Protein AF-A0A9C9XQ76-F1 (afdb_monomer_lite)

Structure (mmCIF, N/CA/C/O backbone):
data_AF-A0A9C9XQ76-F1
#
_entry.id   AF-A0A9C9XQ76-F1
#
loop_
_atom_site.group_PDB
_atom_site.id
_atom_site.type_symbol
_atom_site.label_atom_id
_atom_site.label_alt_id
_atom_site.label_comp_id
_atom_site.label_asym_id
_atom_site.label_entity_id
_atom_site.label_seq_id
_atom_site.pdbx_PDB_ins_code
_atom_site.Cartn_x
_atom_site.Cartn_y
_atom_site.Cartn_z
_atom_site.occupancy
_atom_site.B_iso_or_equiv
_atom_site.auth_seq_id
_atom_site.auth_comp_id
_atom_site.auth_asym_id
_atom_site.auth_atom_id
_atom_site.pdbx_PDB_model_num
ATOM 1 N N . MET A 1 1 ? -28.629 -0.462 3.202 1.00 54.88 1 MET A N 1
ATOM 2 C CA . MET A 1 1 ? -29.161 -0.688 1.841 1.00 54.88 1 MET A CA 1
ATOM 3 C C . MET A 1 1 ? -28.264 0.049 0.863 1.00 54.88 1 MET A C 1
ATOM 5 O O . MET A 1 1 ? -27.866 1.165 1.178 1.00 54.88 1 MET A O 1
ATOM 9 N N . LEU A 1 2 ? -27.892 -0.584 -0.250 1.00 62.22 2 LEU A N 1
ATOM 10 C CA . LEU A 1 2 ? -27.130 0.062 -1.323 1.00 62.22 2 LEU A CA 1
ATOM 11 C C . LEU A 1 2 ? -28.065 1.039 -2.046 1.00 62.22 2 LEU A C 1
ATOM 13 O O . LEU A 1 2 ? -29.120 0.637 -2.530 1.00 62.22 2 LEU A O 1
ATOM 17 N N . SER A 1 3 ? -27.721 2.322 -2.047 1.00 72.12 3 SER A N 1
ATOM 18 C CA . SER A 1 3 ? -28.493 3.375 -2.705 1.00 72.12 3 SER A CA 1
ATOM 19 C C . SER A 1 3 ? -28.025 3.555 -4.150 1.00 72.12 3 SER A C 1
ATOM 21 O O . SER A 1 3 ? -26.846 3.391 -4.452 1.00 72.12 3 SER A O 1
ATOM 23 N N . PHE A 1 4 ? -28.911 3.982 -5.052 1.00 71.81 4 PHE A N 1
ATOM 24 C CA . PHE A 1 4 ? -28.555 4.306 -6.443 1.00 71.81 4 PHE A CA 1
ATOM 25 C C . PHE A 1 4 ? -27.435 5.356 -6.559 1.00 71.81 4 PHE A C 1
ATOM 27 O O . PHE A 1 4 ? -26.616 5.300 -7.476 1.00 71.81 4 PHE A O 1
ATOM 34 N N . LYS A 1 5 ? -27.324 6.270 -5.584 1.00 75.94 5 LYS A N 1
ATOM 35 C CA . LYS A 1 5 ? -26.220 7.246 -5.506 1.00 75.94 5 LYS A CA 1
ATOM 36 C C . LYS A 1 5 ? -24.847 6.586 -5.336 1.00 75.94 5 LYS A C 1
ATOM 38 O O . LYS A 1 5 ? -23.824 7.169 -5.689 1.00 75.94 5 LYS A O 1
ATOM 43 N N . ASP A 1 6 ? -24.819 5.371 -4.812 1.00 76.12 6 ASP A N 1
ATOM 44 C CA . ASP A 1 6 ? -23.600 4.641 -4.478 1.00 76.12 6 ASP A CA 1
ATOM 45 C C . ASP A 1 6 ? -23.007 3.994 -5.712 1.00 76.12 6 ASP A C 1
ATOM 47 O O . ASP A 1 6 ? -21.795 3.996 -5.893 1.00 76.12 6 ASP A O 1
ATOM 51 N N . PHE A 1 7 ? -23.887 3.521 -6.589 1.00 80.25 7 PHE A N 1
ATOM 52 C CA . PHE A 1 7 ? -23.524 2.989 -7.888 1.00 80.25 7 PHE A CA 1
ATOM 53 C C . PHE A 1 7 ? -22.936 4.085 -8.783 1.00 80.25 7 PHE A C 1
ATOM 55 O O . PHE A 1 7 ? -21.875 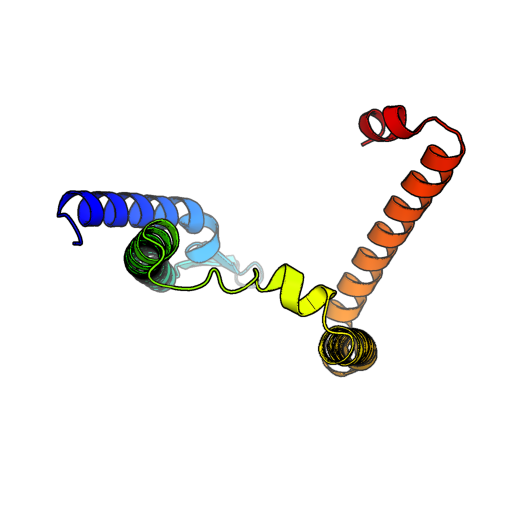3.896 -9.370 1.00 80.25 7 PHE A O 1
ATOM 62 N N . GLY A 1 8 ? -23.552 5.275 -8.798 1.00 84.19 8 GLY A N 1
ATOM 63 C CA . GLY A 1 8 ? -23.012 6.429 -9.524 1.00 84.19 8 GLY A CA 1
ATOM 64 C C . GLY A 1 8 ? -21.608 6.816 -9.049 1.00 84.19 8 GLY A C 1
ATOM 65 O O . GLY A 1 8 ? -20.707 7.012 -9.862 1.00 84.19 8 GLY A O 1
ATOM 66 N N . ARG A 1 9 ? -21.379 6.839 -7.729 1.00 81.75 9 ARG A N 1
ATOM 67 C CA . ARG A 1 9 ? -20.043 7.086 -7.159 1.00 81.75 9 ARG A CA 1
ATOM 68 C C . ARG A 1 9 ? -19.051 5.974 -7.499 1.00 81.75 9 ARG A C 1
ATOM 70 O O . ARG A 1 9 ? -17.908 6.285 -7.810 1.00 81.75 9 ARG A O 1
ATOM 77 N N . ALA A 1 10 ? -19.478 4.711 -7.483 1.00 83.12 10 ALA A N 1
ATOM 78 C CA . ALA A 1 10 ? -18.646 3.578 -7.883 1.00 83.12 10 ALA A CA 1
ATOM 79 C C . ALA A 1 10 ? -18.164 3.714 -9.334 1.00 83.12 10 ALA A C 1
ATOM 81 O O . ALA A 1 10 ? -16.980 3.530 -9.605 1.00 83.12 10 ALA A O 1
ATOM 82 N N . CYS A 1 11 ? -19.061 4.089 -10.251 1.00 86.88 11 CYS A N 1
ATOM 83 C CA . CYS A 1 11 ? -18.725 4.321 -11.655 1.00 86.88 11 CYS A CA 1
ATOM 84 C C . CYS A 1 11 ? -17.739 5.481 -11.823 1.00 86.88 11 CYS A C 1
ATOM 86 O O . CYS A 1 11 ? -16.770 5.340 -12.563 1.00 86.88 11 CYS A O 1
ATOM 88 N N . VAL A 1 12 ? -17.939 6.595 -11.110 1.00 88.62 12 VAL A N 1
ATOM 89 C CA . VAL A 1 12 ? -17.007 7.736 -11.150 1.00 88.62 12 VAL A CA 1
ATOM 90 C C . VAL A 1 12 ? -15.629 7.339 -10.622 1.00 88.62 12 VAL A C 1
ATOM 92 O O . VAL A 1 12 ? -14.629 7.649 -11.260 1.00 88.62 12 VAL A O 1
ATOM 95 N N . VAL A 1 13 ? -15.559 6.614 -9.501 1.00 86.25 13 VAL A N 1
ATOM 96 C CA . VAL A 1 13 ? -14.287 6.130 -8.936 1.00 86.25 13 VAL A CA 1
ATOM 97 C C . VAL A 1 13 ? -13.589 5.173 -9.902 1.00 86.25 13 VAL A C 1
ATOM 99 O O . VAL A 1 13 ? -12.393 5.322 -10.138 1.00 86.25 13 VAL A O 1
ATOM 102 N N . ALA A 1 14 ? -14.322 4.230 -10.497 1.00 88.12 14 ALA A N 1
ATOM 103 C CA . ALA A 1 14 ? -13.759 3.281 -11.452 1.00 88.12 14 ALA A CA 1
ATOM 104 C C . ALA A 1 14 ? -13.225 3.978 -12.710 1.00 88.12 14 ALA A C 1
ATOM 106 O O . ALA A 1 14 ? -12.105 3.699 -13.140 1.00 88.12 14 ALA A O 1
ATOM 107 N N . LEU A 1 15 ? -13.984 4.935 -13.256 1.00 90.81 15 LEU A N 1
ATOM 108 C CA . LEU A 1 15 ? -13.546 5.762 -14.378 1.00 90.81 15 LEU A CA 1
ATOM 109 C C . LEU A 1 15 ? -12.277 6.541 -14.011 1.00 90.81 15 LEU A C 1
ATOM 111 O O . LEU A 1 15 ? -11.323 6.569 -14.789 1.00 90.81 15 LEU A O 1
ATOM 115 N N . TRP A 1 16 ? -12.229 7.121 -12.807 1.00 91.12 16 TRP A N 1
ATOM 116 C CA . TRP A 1 16 ? -11.062 7.886 -12.383 1.00 91.12 16 TRP A CA 1
ATOM 117 C C . TRP A 1 16 ? -9.810 7.011 -12.275 1.00 91.12 16 TRP A C 1
ATOM 119 O O . TRP A 1 16 ? -8.740 7.375 -12.765 1.00 91.12 16 TRP A O 1
ATOM 129 N N . PHE A 1 17 ? -9.952 5.819 -11.693 1.00 87.69 17 PHE A N 1
ATOM 130 C CA . PHE A 1 17 ? -8.867 4.846 -11.588 1.00 87.69 17 PHE A CA 1
ATOM 131 C C . PHE A 1 17 ? -8.391 4.346 -12.953 1.00 87.69 17 PHE A C 1
ATOM 133 O O . PHE A 1 17 ? -7.185 4.188 -13.153 1.00 87.69 17 PHE A O 1
ATOM 140 N N . MET A 1 18 ? -9.300 4.122 -13.904 1.00 89.31 18 MET A N 1
ATOM 141 C CA . MET A 1 18 ? -8.925 3.756 -15.272 1.00 89.31 18 MET A CA 1
ATOM 142 C C . MET A 1 18 ? -8.049 4.828 -15.926 1.00 89.31 18 MET A C 1
ATOM 144 O O . MET A 1 18 ? -7.042 4.487 -16.538 1.00 89.31 18 MET A O 1
ATOM 148 N N . VAL A 1 19 ? -8.404 6.109 -15.781 1.00 90.81 19 VAL A N 1
ATOM 149 C CA . VAL A 1 19 ? -7.621 7.214 -16.357 1.00 90.81 19 VAL A CA 1
ATOM 150 C C . VAL A 1 19 ? -6.265 7.343 -15.664 1.00 90.81 19 VAL A C 1
ATOM 152 O O . VAL A 1 19 ? -5.242 7.436 -16.336 1.00 90.81 19 VAL A O 1
ATOM 155 N N . LEU A 1 20 ? -6.231 7.279 -14.331 1.00 89.19 20 LEU A N 1
ATOM 156 C CA . LEU A 1 20 ? -4.990 7.408 -13.563 1.00 89.19 20 LEU A CA 1
ATOM 157 C C . LEU A 1 20 ? -4.005 6.259 -13.836 1.00 89.19 20 LEU A C 1
ATOM 159 O O . LEU A 1 20 ? -2.796 6.469 -13.900 1.00 89.19 20 LEU A O 1
ATOM 163 N N . TH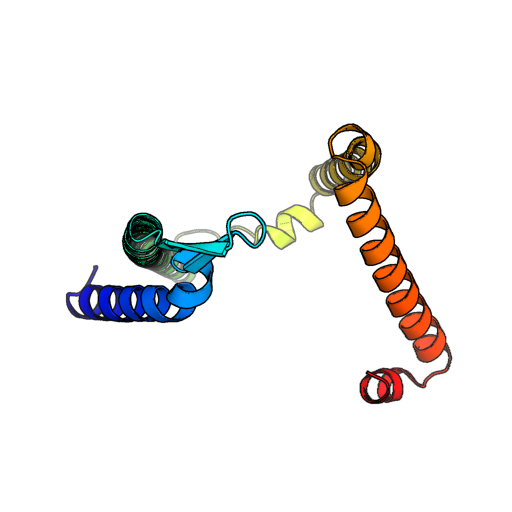R A 1 21 ? -4.512 5.042 -14.033 1.00 88.19 21 THR A N 1
ATOM 164 C CA . THR A 1 21 ? -3.679 3.864 -14.327 1.00 88.19 21 THR A CA 1
ATOM 165 C C . THR A 1 21 ? -3.381 3.683 -15.813 1.00 88.19 21 THR A C 1
ATOM 167 O O . THR A 1 21 ? -2.541 2.852 -16.158 1.00 88.19 21 THR A O 1
ATOM 170 N N . PHE A 1 22 ? -4.013 4.463 -16.695 1.00 88.88 22 PHE A N 1
ATOM 171 C CA . PHE A 1 22 ? -3.862 4.365 -18.145 1.00 88.88 22 PHE A CA 1
ATOM 172 C C . PHE A 1 22 ? -2.398 4.347 -18.621 1.00 88.88 22 PHE A C 1
ATOM 174 O O . PHE A 1 22 ? -2.014 3.369 -19.272 1.00 88.88 22 PHE A O 1
ATOM 181 N N . PRO A 1 23 ? -1.543 5.338 -18.282 1.00 87.00 23 PRO A N 1
ATOM 182 C CA . PRO A 1 23 ? -0.172 5.375 -18.793 1.00 87.00 23 PRO A CA 1
ATOM 183 C C . PRO A 1 23 ? 0.684 4.203 -18.300 1.00 87.00 23 PRO A C 1
ATOM 185 O O . PRO A 1 23 ? 1.604 3.788 -18.993 1.00 87.00 23 PRO A O 1
ATOM 188 N N . LEU A 1 24 ? 0.364 3.639 -17.134 1.00 85.00 24 LEU A N 1
ATOM 189 C CA . LEU A 1 24 ? 1.092 2.517 -16.536 1.00 85.00 24 LEU A CA 1
ATOM 190 C C . LEU A 1 24 ? 0.627 1.153 -17.063 1.00 85.00 24 LEU A C 1
ATOM 192 O O . LEU A 1 24 ? 1.441 0.265 -17.309 1.00 85.00 24 LEU A O 1
ATOM 196 N N . MET A 1 25 ? -0.685 0.954 -17.197 1.00 85.12 25 MET A N 1
ATOM 197 C CA . MET A 1 25 ? -1.272 -0.359 -17.491 1.00 85.12 25 MET A CA 1
ATOM 198 C C . MET A 1 25 ? -1.518 -0.608 -18.979 1.00 85.12 25 MET A C 1
ATOM 200 O O . MET A 1 25 ? -1.498 -1.771 -19.402 1.00 85.12 25 MET A O 1
ATOM 204 N N . VAL A 1 26 ? -1.779 0.446 -19.758 1.00 86.81 26 VAL A N 1
ATOM 205 C CA . VAL A 1 26 ? -2.156 0.336 -21.176 1.00 86.81 26 VAL A CA 1
ATOM 206 C C . VAL A 1 26 ? -0.944 0.481 -22.087 1.00 86.81 26 VAL A C 1
ATOM 208 O O . VAL A 1 26 ? -0.820 -0.279 -23.051 1.00 86.81 26 VAL A O 1
ATOM 211 N N . ILE A 1 27 ? -0.044 1.413 -21.772 1.00 86.06 27 ILE A N 1
ATOM 212 C CA . ILE A 1 27 ? 1.132 1.708 -22.588 1.00 86.06 27 ILE A CA 1
ATOM 213 C C . ILE A 1 27 ? 2.281 0.818 -22.122 1.00 86.06 27 ILE A C 1
ATOM 215 O O . ILE A 1 27 ? 2.905 1.069 -21.094 1.00 86.06 27 ILE A O 1
ATOM 219 N N . LYS A 1 28 ? 2.582 -0.234 -22.887 1.00 81.19 28 LYS A N 1
ATOM 220 C CA . LYS A 1 28 ? 3.797 -1.024 -22.679 1.00 81.19 28 LYS A CA 1
ATOM 221 C C . LYS A 1 28 ? 4.762 -0.777 -23.831 1.00 81.19 28 LYS A C 1
ATOM 223 O O . LYS A 1 28 ? 4.563 -1.277 -24.941 1.00 81.19 28 LYS A O 1
ATOM 228 N N . VAL A 1 29 ? 5.812 -0.017 -23.535 1.00 80.69 29 VAL A N 1
ATOM 229 C CA . VAL A 1 29 ? 6.929 0.222 -24.449 1.00 80.69 29 VAL A CA 1
ATOM 230 C C . VAL A 1 29 ? 7.882 -0.966 -24.358 1.00 80.69 29 VAL A C 1
ATOM 232 O O . VAL A 1 29 ? 8.375 -1.273 -23.273 1.00 80.69 29 VAL A O 1
ATOM 235 N N . ASN A 1 30 ? 8.130 -1.642 -25.480 1.00 81.12 30 ASN A N 1
ATOM 236 C CA . ASN A 1 30 ? 9.196 -2.635 -25.576 1.00 81.12 30 ASN A CA 1
ATOM 237 C C . ASN A 1 30 ? 10.432 -1.940 -26.173 1.00 81.12 30 ASN A C 1
ATOM 239 O O . ASN A 1 30 ? 10.464 -1.707 -27.382 1.00 81.12 30 ASN A O 1
ATOM 243 N N . PRO A 1 31 ? 11.447 -1.584 -25.361 1.00 78.75 31 PRO A N 1
ATOM 244 C CA . PRO A 1 31 ? 12.623 -0.859 -25.847 1.00 78.75 31 PRO A CA 1
ATOM 245 C C . PRO A 1 31 ? 13.501 -1.692 -26.795 1.00 78.75 31 PRO A C 1
ATOM 247 O O . PRO A 1 31 ? 14.273 -1.121 -27.555 1.00 78.75 31 PRO A O 1
ATOM 250 N N . ILE A 1 32 ? 13.355 -3.022 -26.774 1.00 78.94 32 ILE A N 1
ATOM 251 C CA . ILE A 1 32 ? 14.087 -3.964 -27.635 1.00 78.94 32 ILE A CA 1
ATOM 252 C C . ILE A 1 32 ? 13.548 -3.907 -29.072 1.00 78.94 32 ILE A C 1
ATOM 254 O O . ILE A 1 32 ? 14.305 -3.681 -30.008 1.00 78.94 32 ILE A O 1
ATOM 258 N N . ASP A 1 33 ? 12.228 -4.016 -29.229 1.00 80.50 33 ASP A N 1
ATOM 259 C CA . ASP A 1 33 ? 11.568 -4.084 -30.540 1.00 80.50 33 ASP A CA 1
ATOM 260 C C . ASP A 1 33 ? 11.128 -2.705 -31.073 1.00 80.50 33 ASP A C 1
ATOM 262 O O . ASP A 1 33 ? 10.558 -2.610 -32.155 1.00 80.50 33 ASP A O 1
ATOM 266 N N . ARG A 1 34 ? 11.343 -1.623 -30.303 1.00 80.00 34 ARG A N 1
ATOM 267 C CA . ARG A 1 34 ? 10.893 -0.242 -30.596 1.00 80.00 34 ARG A CA 1
ATOM 268 C C . ARG A 1 34 ? 9.401 -0.115 -30.946 1.00 80.00 34 ARG A C 1
ATOM 270 O O . ARG A 1 34 ? 8.999 0.827 -31.625 1.00 80.00 34 ARG A O 1
ATOM 277 N N . VAL A 1 35 ? 8.565 -1.024 -30.445 1.00 86.38 35 VAL A N 1
ATOM 278 C CA . VAL A 1 35 ? 7.108 -0.992 -30.637 1.00 86.38 35 VAL A CA 1
ATOM 279 C C . VAL A 1 35 ? 6.373 -0.691 -29.335 1.00 86.38 35 VAL A C 1
ATOM 281 O O . VAL A 1 35 ? 6.770 -1.108 -28.241 1.00 86.38 35 VAL A O 1
ATOM 284 N N . ILE A 1 36 ? 5.259 0.028 -29.468 1.00 84.25 36 ILE A N 1
ATOM 285 C CA . ILE A 1 36 ? 4.327 0.308 -28.376 1.00 84.25 36 ILE A CA 1
ATOM 286 C C . ILE A 1 36 ? 3.205 -0.723 -28.456 1.00 84.25 36 ILE A C 1
ATOM 288 O O . ILE A 1 36 ? 2.384 -0.701 -29.373 1.00 84.25 36 ILE A O 1
ATOM 292 N N . THR A 1 37 ? 3.170 -1.642 -27.492 1.00 84.94 37 THR A N 1
ATOM 293 C CA . THR A 1 37 ? 2.090 -2.630 -27.391 1.00 84.94 37 THR A CA 1
ATOM 294 C C . THR A 1 37 ? 0.962 -2.066 -26.535 1.00 84.94 37 THR A C 1
ATOM 296 O O . THR A 1 37 ? 1.156 -1.726 -25.367 1.00 84.94 37 THR A O 1
ATOM 299 N N . TRP A 1 38 ? -0.229 -1.963 -27.120 1.00 86.38 38 TRP A N 1
ATOM 300 C CA . TRP A 1 38 ? -1.406 -1.421 -26.448 1.00 86.38 38 TRP A CA 1
ATOM 301 C C . TRP A 1 38 ? -2.180 -2.534 -25.740 1.00 86.38 38 TRP A C 1
ATOM 303 O O . TRP A 1 38 ? -2.754 -3.421 -26.375 1.00 86.38 38 TRP A O 1
ATOM 313 N N . ARG A 1 39 ? -2.208 -2.502 -24.405 1.00 86.12 39 ARG A N 1
ATOM 314 C CA . ARG A 1 39 ? -2.815 -3.553 -23.566 1.00 86.12 39 ARG A CA 1
ATOM 315 C C . ARG A 1 39 ? -4.194 -3.145 -23.042 1.00 86.12 39 ARG A C 1
ATOM 317 O O . ARG A 1 39 ? -4.444 -3.198 -21.841 1.00 86.12 39 ARG A O 1
ATOM 324 N N . TRP A 1 40 ? -5.116 -2.792 -23.940 1.00 85.25 40 TRP A N 1
ATOM 325 C CA . TRP A 1 40 ? -6.480 -2.330 -23.613 1.00 85.25 40 TRP A CA 1
ATOM 326 C C . TRP A 1 40 ? -7.247 -3.247 -22.647 1.00 85.25 40 TRP A C 1
ATOM 328 O O . TRP A 1 40 ? -8.008 -2.777 -21.803 1.00 85.25 40 TRP A O 1
ATOM 338 N N . ARG A 1 41 ? -6.985 -4.561 -22.696 1.00 86.06 41 ARG A N 1
ATOM 339 C 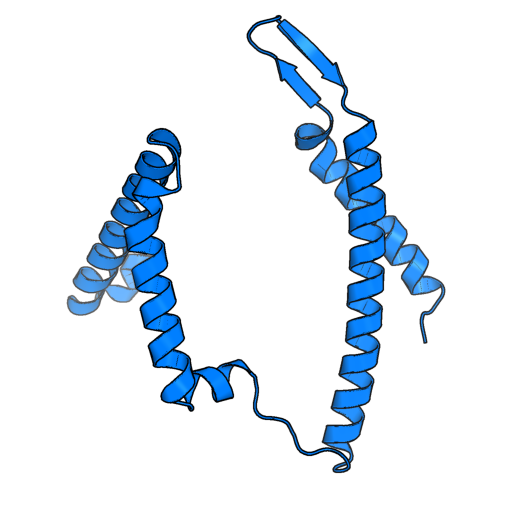CA . ARG A 1 41 ? -7.584 -5.546 -21.784 1.00 86.06 41 ARG A CA 1
ATOM 340 C C . ARG A 1 41 ? -7.290 -5.257 -20.307 1.00 86.06 41 ARG A C 1
ATOM 342 O O . ARG A 1 41 ? -8.146 -5.511 -19.469 1.00 86.06 41 ARG A O 1
ATOM 349 N N . ASN A 1 42 ? -6.123 -4.702 -19.978 1.00 86.00 42 ASN A N 1
ATOM 350 C CA . ASN A 1 42 ? -5.766 -4.362 -18.597 1.00 86.00 42 ASN A CA 1
ATOM 351 C C . ASN A 1 42 ? -6.654 -3.240 -18.037 1.00 86.00 42 ASN A C 1
ATOM 353 O O . ASN A 1 42 ? -6.970 -3.245 -16.852 1.00 86.00 42 ASN A O 1
ATOM 357 N N . MET A 1 43 ? -7.106 -2.319 -18.891 1.00 85.38 43 MET A N 1
ATOM 358 C CA . MET A 1 43 ? -7.969 -1.206 -18.489 1.00 85.38 43 MET A CA 1
ATOM 359 C C . MET A 1 43 ? -9.356 -1.693 -18.051 1.00 85.38 43 MET A C 1
ATOM 361 O O . MET A 1 43 ? -9.894 -1.216 -17.054 1.00 85.38 43 MET A O 1
ATOM 365 N N . LEU A 1 44 ? -9.896 -2.709 -18.735 1.00 87.94 44 LEU A N 1
ATOM 366 C CA . LEU A 1 44 ? -11.145 -3.363 -18.333 1.00 87.94 44 LEU A CA 1
ATOM 367 C C . LEU A 1 44 ? -11.011 -4.037 -16.963 1.00 87.94 44 LEU A C 1
ATOM 369 O O . LEU A 1 44 ? -11.891 -3.875 -16.119 1.00 87.94 44 LEU A O 1
ATOM 373 N N . TRP A 1 45 ? -9.895 -4.729 -16.708 1.00 86.44 45 TRP A N 1
ATOM 374 C CA . TRP A 1 45 ? -9.629 -5.343 -15.403 1.00 86.44 45 TRP A CA 1
ATOM 375 C C . TRP A 1 45 ? -9.535 -4.312 -14.276 1.00 86.44 45 TRP A C 1
ATOM 377 O O . TRP A 1 45 ? -10.089 -4.546 -13.205 1.00 86.44 45 TRP A O 1
ATOM 387 N N . VAL A 1 46 ? -8.901 -3.158 -14.511 1.00 87.25 46 VAL A N 1
ATOM 388 C CA . VAL A 1 46 ? -8.852 -2.068 -13.520 1.00 87.25 46 VAL A CA 1
ATOM 389 C C . VAL A 1 46 ? -10.247 -1.509 -13.245 1.00 87.25 46 VAL A C 1
ATOM 391 O O . VAL A 1 46 ? -10.604 -1.279 -12.089 1.00 87.25 46 VAL A O 1
ATOM 394 N N . GLY A 1 47 ? -11.063 -1.338 -14.282 1.00 87.06 47 GLY A N 1
ATOM 395 C CA . GLY A 1 47 ? -12.453 -0.911 -14.150 1.00 87.06 47 GLY A CA 1
ATOM 396 C C . GLY A 1 47 ? -13.307 -1.837 -13.307 1.00 87.06 47 GLY A C 1
ATOM 397 O O . GLY A 1 47 ? -13.886 -1.428 -12.305 1.00 87.06 47 GLY A O 1
ATOM 398 N N . VAL A 1 48 ? -13.362 -3.105 -13.713 1.00 89.38 48 VAL A N 1
ATOM 399 C CA . VAL A 1 48 ? -14.138 -4.135 -13.015 1.00 89.38 48 VAL A CA 1
ATOM 400 C C . VAL A 1 48 ? -13.604 -4.324 -11.598 1.00 89.38 48 VAL A C 1
ATOM 402 O O . VAL A 1 48 ? -14.382 -4.370 -10.649 1.00 89.38 48 VAL A O 1
ATOM 405 N N . GLY A 1 49 ? -12.280 -4.366 -11.435 1.00 88.81 49 GLY A N 1
ATOM 406 C CA . GLY A 1 49 ? -11.627 -4.522 -10.141 1.00 88.81 49 GLY A CA 1
ATOM 407 C C . GLY A 1 49 ? -11.956 -3.384 -9.181 1.00 88.81 49 GLY A C 1
ATOM 408 O O . GLY A 1 49 ? -12.420 -3.640 -8.074 1.00 88.81 49 GLY A O 1
ATOM 409 N N . SER A 1 50 ? -11.779 -2.129 -9.598 1.00 85.38 50 SER A N 1
ATOM 410 C CA . SER A 1 50 ? -12.086 -0.957 -8.761 1.00 85.38 50 SER A CA 1
ATOM 411 C C . SER A 1 50 ? -13.576 -0.852 -8.427 1.00 85.38 50 SER A C 1
ATOM 413 O O . SER A 1 50 ? -13.926 -0.558 -7.283 1.00 85.38 50 SER A O 1
ATOM 415 N N . PHE A 1 51 ? -14.454 -1.177 -9.378 1.00 85.94 51 PHE A N 1
ATOM 416 C CA . PHE A 1 51 ? -15.898 -1.197 -9.171 1.00 85.94 51 PHE A CA 1
ATOM 417 C C . PHE A 1 51 ? -16.330 -2.268 -8.155 1.00 85.94 51 PHE A C 1
ATOM 419 O O . PHE A 1 51 ? -17.037 -1.964 -7.190 1.00 85.94 51 PHE A O 1
ATOM 426 N N . LEU A 1 52 ? -15.863 -3.511 -8.321 1.00 87.88 52 LEU A N 1
ATOM 427 C CA . LEU A 1 52 ? -16.148 -4.602 -7.385 1.00 87.88 52 LEU A CA 1
ATOM 428 C C . LEU A 1 52 ? -15.538 -4.336 -6.008 1.00 87.88 52 LEU A C 1
ATOM 430 O O . LEU A 1 52 ? -16.190 -4.578 -4.996 1.00 87.88 52 LEU A O 1
ATOM 434 N N . CYS A 1 53 ? -14.322 -3.793 -5.957 1.00 86.62 53 CYS A N 1
ATOM 435 C CA . CYS A 1 53 ? -13.647 -3.461 -4.707 1.00 86.62 53 CYS A CA 1
ATOM 436 C C . CYS A 1 53 ? -14.387 -2.344 -3.952 1.00 86.62 53 CYS A C 1
ATOM 438 O O . CYS A 1 53 ? -14.573 -2.434 -2.738 1.00 86.62 53 CYS A O 1
ATOM 440 N N . TYR A 1 54 ? -14.906 -1.336 -4.663 1.00 85.75 54 TYR A N 1
ATOM 441 C CA . TYR A 1 54 ? -15.772 -0.313 -4.076 1.00 85.75 54 TYR A CA 1
ATOM 442 C C . TYR A 1 54 ? -17.068 -0.917 -3.519 1.00 85.75 54 TYR A C 1
ATOM 444 O O . TYR A 1 54 ? -17.464 -0.609 -2.392 1.00 85.75 54 TYR A O 1
ATOM 452 N N . LEU A 1 55 ? -17.716 -1.806 -4.276 1.00 83.88 55 LEU A N 1
ATOM 453 C CA . LEU A 1 55 ? -18.968 -2.434 -3.860 1.00 83.88 55 LEU A CA 1
ATOM 454 C C . LEU A 1 55 ? -18.765 -3.369 -2.657 1.00 83.88 55 LEU A C 1
ATOM 456 O O . LEU A 1 55 ? -19.553 -3.333 -1.712 1.00 83.88 55 LEU A O 1
ATOM 460 N N . ALA A 1 56 ? -17.670 -4.131 -2.647 1.00 84.44 56 ALA A N 1
ATOM 461 C CA . ALA A 1 56 ? -17.260 -4.981 -1.534 1.00 84.44 56 ALA A CA 1
ATOM 462 C C . ALA A 1 56 ? -16.914 -4.157 -0.286 1.00 84.44 56 ALA A C 1
ATOM 464 O O . ALA A 1 56 ? -17.412 -4.453 0.799 1.00 84.44 56 ALA A O 1
ATOM 465 N N . SER A 1 57 ? -16.134 -3.081 -0.439 1.00 77.38 57 SER A N 1
ATOM 466 C CA . SER A 1 57 ? -15.828 -2.136 0.642 1.00 77.38 57 SER A CA 1
ATOM 467 C C . SER A 1 57 ? -17.108 -1.555 1.236 1.00 77.38 57 SER A C 1
ATOM 469 O O . SER A 1 57 ? -17.276 -1.504 2.454 1.00 77.38 57 SER A O 1
ATOM 471 N N . ARG A 1 58 ? -18.071 -1.204 0.384 1.00 78.00 58 ARG A N 1
ATOM 472 C CA . ARG A 1 58 ? -19.345 -0.651 0.823 1.00 78.00 58 ARG A CA 1
ATOM 473 C C . ARG A 1 58 ? -20.250 -1.670 1.509 1.00 78.00 58 ARG A C 1
ATOM 475 O O . ARG A 1 58 ? -20.858 -1.349 2.530 1.00 78.00 58 ARG A O 1
ATOM 482 N N . ALA A 1 59 ? -20.331 -2.891 0.990 1.00 79.56 59 ALA A N 1
ATOM 483 C CA . ALA A 1 59 ? -21.037 -3.986 1.649 1.00 79.56 59 ALA A CA 1
ATOM 484 C C . ALA A 1 59 ? -20.419 -4.276 3.025 1.00 79.56 59 ALA A C 1
ATOM 486 O O . ALA A 1 59 ? -21.135 -4.399 4.022 1.00 79.56 59 ALA A O 1
ATOM 487 N N . TRP A 1 60 ? -19.087 -4.287 3.102 1.00 77.62 60 TRP A N 1
ATOM 488 C CA . TRP A 1 60 ? -18.364 -4.484 4.350 1.00 77.62 60 TRP A CA 1
ATOM 489 C C . TRP A 1 60 ? -18.601 -3.345 5.344 1.00 77.62 60 TRP A C 1
ATOM 491 O O . TRP A 1 60 ? -18.845 -3.616 6.517 1.00 77.62 60 TRP A O 1
ATOM 501 N N . GLN A 1 61 ? -18.627 -2.091 4.887 1.00 71.81 61 GLN A N 1
ATOM 502 C CA . GLN A 1 61 ? -18.975 -0.935 5.718 1.00 71.81 61 GLN A CA 1
ATOM 503 C C . GLN A 1 61 ? -20.400 -1.029 6.265 1.00 71.81 61 GLN A C 1
ATOM 505 O O . GLN A 1 61 ? -20.588 -0.846 7.459 1.00 71.81 61 GLN A O 1
ATOM 510 N N . ILE A 1 62 ? -21.391 -1.414 5.454 1.00 70.94 62 ILE A N 1
ATOM 511 C CA . ILE A 1 62 ? -22.781 -1.571 5.919 1.00 70.94 62 ILE A CA 1
ATOM 512 C C . ILE A 1 62 ? -22.884 -2.668 6.989 1.00 70.94 62 ILE A C 1
ATOM 514 O O . ILE A 1 62 ? -23.567 -2.486 8.001 1.00 70.94 62 ILE A O 1
ATOM 518 N N . HIS A 1 63 ? -22.189 -3.793 6.802 1.00 68.88 63 HIS A N 1
ATOM 519 C CA . HIS A 1 63 ? -22.122 -4.844 7.818 1.00 68.88 63 HIS A CA 1
ATOM 520 C C . HIS A 1 63 ? -21.382 -4.383 9.078 1.00 68.88 63 HIS A C 1
ATOM 522 O O . HIS A 1 63 ? -21.810 -4.698 10.191 1.00 68.88 63 HIS A O 1
ATOM 528 N N . ARG A 1 64 ? -20.305 -3.605 8.926 1.00 65.56 64 ARG A N 1
ATOM 529 C CA . ARG A 1 64 ? -19.537 -3.053 10.044 1.00 65.56 64 ARG A CA 1
ATOM 530 C C . ARG A 1 64 ? -20.343 -2.016 10.824 1.00 65.56 64 ARG A C 1
ATOM 532 O O . ARG A 1 64 ? -20.325 -2.068 12.047 1.00 65.56 64 ARG A O 1
ATOM 539 N N . ASP A 1 65 ? -21.104 -1.161 10.152 1.00 64.62 65 ASP A N 1
ATOM 540 C CA . ASP A 1 65 ? -21.975 -0.147 10.755 1.00 64.62 65 ASP A CA 1
ATOM 541 C C . ASP A 1 65 ? -23.166 -0.780 11.474 1.00 64.62 65 ASP A C 1
ATOM 543 O O . ASP A 1 65 ? -23.530 -0.358 12.572 1.00 64.62 65 ASP A O 1
ATOM 547 N N . ALA A 1 66 ? -23.755 -1.835 10.901 1.00 65.94 66 ALA A N 1
ATOM 548 C CA . ALA A 1 66 ? -24.790 -2.616 11.572 1.00 65.94 66 ALA A CA 1
ATOM 549 C C . ALA A 1 66 ? -24.245 -3.304 12.834 1.00 65.94 66 ALA A C 1
ATOM 551 O O . ALA A 1 66 ? -24.919 -3.318 13.865 1.00 65.94 66 ALA A O 1
ATOM 552 N N . ARG A 1 67 ? -23.011 -3.820 12.781 1.00 63.53 67 ARG A N 1
ATOM 553 C CA . ARG A 1 67 ? -22.321 -4.412 13.933 1.00 63.53 67 ARG A CA 1
ATOM 554 C C . ARG A 1 67 ? -21.962 -3.364 14.995 1.00 63.53 67 ARG A C 1
ATOM 556 O O . ARG A 1 67 ? -22.260 -3.566 16.164 1.00 63.53 67 ARG A O 1
ATOM 563 N N . LEU A 1 68 ? -21.417 -2.215 14.595 1.00 66.94 68 LEU A N 1
ATOM 564 C CA . LEU A 1 68 ? -21.106 -1.078 15.473 1.00 66.94 68 LEU A CA 1
ATOM 565 C C . LEU A 1 68 ? -22.360 -0.525 16.163 1.00 66.94 68 LEU A C 1
ATOM 567 O O . LEU A 1 68 ? -22.313 -0.195 17.345 1.00 66.94 68 LEU A O 1
ATOM 571 N N . ARG A 1 69 ? -23.502 -0.470 15.463 1.00 64.19 69 ARG A N 1
ATOM 572 C CA . ARG A 1 69 ? -24.794 -0.104 16.069 1.00 64.19 69 ARG A CA 1
ATOM 573 C C . ARG A 1 69 ? -25.258 -1.130 17.105 1.00 64.19 69 ARG A C 1
ATOM 575 O O . ARG A 1 69 ? -25.743 -0.720 18.151 1.00 64.19 69 ARG A O 1
ATOM 582 N N . ARG A 1 70 ? -25.092 -2.437 16.856 1.00 64.06 70 ARG A N 1
ATOM 583 C CA . ARG A 1 70 ? -25.435 -3.500 17.827 1.00 64.06 70 ARG A CA 1
ATOM 584 C C . ARG A 1 70 ? -24.544 -3.476 19.073 1.00 64.06 70 ARG A C 1
ATOM 586 O O . ARG A 1 70 ? -25.062 -3.694 20.163 1.00 64.06 70 ARG A O 1
ATOM 593 N N . ILE A 1 71 ? -23.260 -3.148 18.910 1.00 62.66 71 ILE A N 1
ATOM 594 C CA . ILE A 1 71 ? -22.318 -2.932 20.020 1.00 62.66 71 ILE A CA 1
ATOM 595 C C . ILE A 1 71 ? -22.718 -1.686 20.831 1.00 62.66 71 ILE A C 1
ATOM 597 O O . ILE A 1 71 ? -22.857 -1.771 22.045 1.00 62.66 71 ILE A O 1
ATOM 601 N N . ARG A 1 72 ? -23.018 -0.548 20.177 1.00 62.53 72 ARG A N 1
ATOM 602 C CA . ARG A 1 72 ? -23.509 0.674 20.860 1.00 62.53 72 ARG A CA 1
ATOM 603 C C . ARG A 1 72 ? -24.835 0.478 21.599 1.00 62.53 72 ARG A C 1
ATOM 605 O O . ARG A 1 72 ? -25.068 1.140 22.600 1.00 62.53 72 ARG A O 1
ATOM 612 N N . LEU A 1 73 ? -25.702 -0.404 21.101 1.00 70.38 73 LEU A N 1
ATOM 613 C CA . LEU A 1 73 ? -26.974 -0.771 21.733 1.00 70.38 73 LEU A CA 1
ATOM 614 C C . LEU A 1 73 ? -26.807 -1.806 22.866 1.00 70.38 73 LEU A C 1
ATOM 616 O O . LEU A 1 73 ? -27.808 -2.312 23.363 1.00 70.38 73 LEU A O 1
ATOM 620 N N . GLY A 1 74 ? -25.572 -2.158 23.247 1.00 60.75 74 GLY A N 1
ATOM 621 C CA . GLY A 1 74 ? -25.283 -3.092 24.342 1.00 60.75 74 GLY A CA 1
ATOM 622 C C . GLY A 1 74 ? -25.677 -4.546 24.061 1.00 60.75 74 GLY A C 1
ATOM 623 O O . GLY A 1 74 ? -25.767 -5.343 24.987 1.00 60.75 74 GLY A O 1
ATOM 624 N N . ARG A 1 75 ? -25.948 -4.901 22.795 1.00 59.69 75 ARG A N 1
ATOM 625 C CA . ARG A 1 75 ? -26.456 -6.228 22.394 1.00 59.69 75 ARG A CA 1
ATOM 626 C C . ARG A 1 75 ? -25.358 -7.179 21.907 1.00 59.69 75 ARG A C 1
ATOM 628 O O . ARG A 1 75 ? -25.591 -8.379 21.822 1.00 59.69 75 ARG A O 1
ATOM 635 N N . GLU A 1 76 ? -24.183 -6.649 21.573 1.00 59.44 76 GLU A N 1
ATOM 636 C CA . GLU A 1 76 ? -22.965 -7.415 21.289 1.00 59.44 76 GLU A CA 1
ATOM 637 C C . GLU A 1 76 ? -21.802 -6.842 22.102 1.00 59.44 76 GLU A C 1
ATOM 639 O O . GLU A 1 76 ? -21.582 -5.632 22.093 1.00 59.44 76 GLU A O 1
ATOM 644 N N . GLU A 1 77 ? -21.033 -7.712 22.757 1.00 57.47 77 GLU A N 1
ATOM 645 C CA . GLU A 1 77 ? -19.779 -7.324 23.398 1.00 57.47 77 GLU A CA 1
ATOM 646 C C . GLU A 1 77 ? -18.782 -6.809 22.351 1.00 57.47 77 GLU A C 1
ATOM 648 O O . GLU A 1 77 ? -18.595 -7.396 21.273 1.00 57.47 77 GLU A O 1
ATOM 653 N N . GLU A 1 78 ? -18.128 -5.694 22.670 1.00 56.16 78 GLU A N 1
ATOM 654 C CA . GLU A 1 78 ? -17.080 -5.104 21.853 1.00 56.16 78 GLU A CA 1
ATOM 655 C C . GLU A 1 78 ? -15.906 -6.092 21.774 1.00 56.16 78 GLU A C 1
ATOM 657 O O . GLU A 1 78 ? -15.068 -6.178 22.667 1.00 56.16 78 GLU A O 1
ATOM 662 N N . LYS A 1 79 ? -15.858 -6.921 20.718 1.00 58.44 79 LYS A N 1
ATOM 663 C CA . LYS A 1 79 ? -14.703 -7.807 20.512 1.00 58.44 79 LYS A CA 1
ATOM 664 C C . LYS A 1 79 ? -13.462 -6.922 20.411 1.00 58.44 79 LYS A C 1
ATOM 666 O O . LYS A 1 79 ? -13.328 -6.210 19.416 1.00 58.44 79 LYS A O 1
ATOM 671 N N . GLU A 1 80 ? -12.588 -7.026 21.417 1.00 57.84 80 GLU A N 1
ATOM 672 C CA . GLU A 1 80 ? -11.285 -6.352 21.489 1.00 57.84 80 GLU A CA 1
ATOM 673 C C . GLU A 1 80 ? -10.632 -6.258 20.099 1.00 57.84 80 GLU A C 1
ATOM 675 O O . GLU A 1 80 ? -10.592 -7.276 19.386 1.00 57.84 80 GLU A O 1
ATOM 680 N N . PRO A 1 81 ? -10.146 -5.070 19.690 1.00 65.94 81 PRO A N 1
ATOM 681 C CA . PRO A 1 81 ? -9.583 -4.860 18.365 1.00 65.94 81 PRO A CA 1
ATOM 682 C C . PRO A 1 81 ? -8.497 -5.899 18.076 1.00 65.94 81 PRO A C 1
ATOM 684 O O . PRO A 1 81 ? -7.702 -6.247 18.948 1.00 65.94 81 PRO A O 1
ATOM 687 N N . LEU A 1 82 ? -8.467 -6.411 16.841 1.00 60.34 82 LEU A N 1
ATOM 688 C CA . LEU A 1 82 ? -7.528 -7.461 16.417 1.00 60.34 82 LEU A CA 1
ATOM 689 C C . LEU A 1 82 ? -6.074 -7.105 16.761 1.00 60.34 82 LEU A C 1
ATOM 691 O O . LEU A 1 82 ? -5.328 -7.975 17.192 1.00 60.34 82 LEU A O 1
ATOM 695 N N . SER A 1 83 ? -5.700 -5.826 16.675 1.00 59.38 83 SER A N 1
ATOM 696 C CA . SER A 1 83 ? -4.389 -5.324 17.103 1.00 59.38 83 SER A CA 1
ATOM 697 C C . SER A 1 83 ? -4.115 -5.547 18.595 1.00 59.38 83 SER A C 1
ATOM 699 O O . SER A 1 83 ? -3.022 -5.970 18.958 1.00 59.38 83 SER A O 1
ATOM 701 N N . ARG A 1 84 ? -5.113 -5.328 19.458 1.00 63.44 84 ARG A N 1
ATOM 702 C CA . ARG A 1 84 ? -5.009 -5.491 20.915 1.00 63.44 84 ARG A CA 1
ATOM 703 C C . ARG A 1 84 ? -5.000 -6.964 21.318 1.00 63.44 84 ARG A C 1
ATOM 705 O O . ARG A 1 84 ? -4.203 -7.336 22.168 1.00 63.44 84 ARG A O 1
ATOM 712 N N . ARG A 1 85 ? -5.748 -7.828 20.619 1.00 63.78 85 ARG A N 1
ATOM 713 C CA . ARG A 1 85 ? -5.664 -9.296 20.791 1.00 63.78 85 ARG A CA 1
ATOM 714 C C . ARG A 1 85 ? -4.321 -9.881 20.345 1.00 63.78 85 ARG A C 1
ATOM 716 O O . ARG A 1 85 ? -3.833 -10.806 20.987 1.00 63.78 85 ARG A O 1
ATOM 723 N N . ILE A 1 86 ? -3.730 -9.359 19.268 1.00 63.88 86 ILE A N 1
ATOM 724 C CA . ILE A 1 86 ? -2.420 -9.808 18.772 1.00 63.88 86 ILE A CA 1
ATOM 725 C C . ILE A 1 86 ? -1.293 -9.353 19.715 1.00 63.88 86 ILE A C 1
ATOM 727 O O . ILE A 1 86 ? -0.409 -10.154 20.007 1.00 63.88 86 ILE A O 1
ATOM 731 N N . LEU A 1 87 ? -1.339 -8.115 20.231 1.00 66.56 87 LEU A N 1
ATOM 732 C CA . LEU A 1 87 ? -0.330 -7.609 21.177 1.00 66.56 87 LEU A CA 1
ATOM 733 C C . LEU A 1 87 ? -0.454 -8.206 22.588 1.00 66.56 87 LEU A C 1
ATOM 735 O O . LEU A 1 87 ? 0.562 -8.437 23.233 1.00 66.56 87 LEU A O 1
ATOM 739 N N . GLN A 1 88 ? -1.672 -8.442 23.086 1.00 67.62 88 GLN A N 1
ATOM 740 C CA . GLN A 1 88 ? -1.885 -8.937 24.454 1.00 67.62 88 GLN A CA 1
ATOM 741 C C . GLN A 1 88 ? -1.711 -10.448 24.592 1.00 67.62 88 GLN A C 1
ATOM 743 O O . GLN A 1 88 ? -1.502 -10.924 25.704 1.00 67.62 88 GLN A O 1
ATOM 748 N N . ASN A 1 89 ? -1.808 -11.216 23.500 1.00 70.50 89 ASN A N 1
ATOM 749 C CA . ASN A 1 89 ? -1.684 -12.664 23.575 1.00 70.50 89 ASN A CA 1
ATOM 750 C C . ASN A 1 89 ? -0.242 -13.111 23.273 1.00 70.50 89 ASN A C 1
ATOM 752 O O . ASN A 1 89 ? 0.161 -13.143 22.101 1.00 70.50 89 ASN A O 1
ATOM 756 N N . PRO A 1 90 ? 0.537 -13.514 24.299 1.00 66.62 90 PRO A N 1
ATOM 757 C CA . PRO A 1 90 ? 1.920 -13.921 24.115 1.00 66.62 90 PRO A CA 1
ATOM 758 C C . PRO A 1 90 ? 2.103 -15.124 23.196 1.00 66.62 90 PRO A C 1
ATOM 760 O O . PRO A 1 90 ? 3.163 -15.302 22.594 1.00 66.62 90 PRO A O 1
ATOM 763 N N . SER A 1 91 ? 1.052 -15.925 23.044 1.00 73.06 91 SER A N 1
ATOM 764 C CA . SER A 1 91 ? 1.058 -17.093 22.178 1.00 73.06 91 SER A CA 1
ATOM 765 C C . SER A 1 91 ? 0.918 -16.756 20.689 1.00 73.06 91 SER A C 1
ATOM 767 O O . SER A 1 91 ? 1.196 -17.630 19.876 1.00 73.06 91 SER A O 1
ATOM 769 N N . ILE A 1 92 ? 0.496 -15.537 20.317 1.00 75.88 92 ILE A N 1
ATOM 770 C CA . ILE A 1 92 ? 0.322 -15.113 18.913 1.00 75.88 92 ILE A CA 1
ATOM 771 C C . ILE A 1 92 ? 1.509 -14.272 18.439 1.00 75.88 92 ILE A C 1
ATOM 773 O O . ILE A 1 92 ? 1.996 -14.489 17.330 1.00 75.88 92 ILE A O 1
ATOM 777 N N . TYR A 1 93 ? 2.020 -13.350 19.267 1.00 78.81 93 TYR A N 1
ATOM 778 C CA . TYR A 1 93 ? 3.147 -12.516 18.834 1.00 78.81 93 TYR A CA 1
ATOM 779 C C . TYR A 1 93 ? 4.417 -13.348 18.618 1.00 78.81 93 TYR A C 1
ATOM 781 O O . TYR A 1 93 ? 5.132 -13.092 17.659 1.00 78.81 93 TYR A O 1
ATOM 789 N N . ARG A 1 94 ? 4.696 -14.357 19.463 1.00 83.50 94 ARG A N 1
ATOM 790 C CA . ARG A 1 94 ? 5.904 -15.199 19.359 1.00 83.50 94 ARG A CA 1
ATOM 791 C C . ARG A 1 94 ? 5.989 -15.971 18.038 1.00 83.50 94 ARG A C 1
ATOM 793 O O . ARG A 1 94 ? 7.012 -15.833 17.371 1.00 83.50 94 ARG A O 1
ATOM 800 N N . PRO A 1 95 ? 4.966 -16.744 17.618 1.00 85.19 95 PRO A N 1
ATOM 801 C CA . PRO A 1 95 ? 5.013 -17.425 16.331 1.00 85.19 95 PRO A CA 1
ATOM 802 C C . PRO A 1 95 ? 4.961 -16.444 15.161 1.00 85.19 95 PRO A C 1
ATOM 804 O O . PRO A 1 95 ? 5.578 -16.720 14.143 1.00 85.19 95 PRO A O 1
ATOM 807 N N . LEU A 1 96 ? 4.294 -15.290 15.291 1.00 86.62 96 LEU A N 1
ATOM 808 C CA . LEU A 1 96 ? 4.296 -14.263 14.246 1.00 86.62 96 LEU A CA 1
ATOM 809 C C . LEU A 1 96 ? 5.696 -13.665 14.041 1.00 86.62 96 LEU A C 1
ATOM 811 O O . LEU A 1 96 ? 6.146 -13.524 12.906 1.00 86.62 96 LEU A O 1
ATOM 815 N N . LEU A 1 97 ? 6.402 -13.359 15.134 1.00 86.69 97 LEU A N 1
ATOM 816 C CA . LEU A 1 97 ? 7.787 -12.888 15.100 1.00 86.69 97 LEU A CA 1
ATOM 817 C C . LEU A 1 97 ? 8.712 -13.967 14.532 1.00 86.69 97 LEU A C 1
ATOM 819 O O . LEU A 1 97 ? 9.505 -13.681 13.639 1.00 86.69 97 LEU A O 1
ATOM 823 N N . ALA A 1 98 ? 8.568 -15.213 14.993 1.00 90.25 98 ALA A N 1
ATOM 824 C CA . ALA A 1 98 ? 9.339 -16.344 14.485 1.00 90.25 98 ALA A CA 1
ATOM 825 C C . ALA A 1 98 ? 9.090 -16.583 12.987 1.00 90.25 98 ALA A C 1
ATOM 827 O O . ALA A 1 98 ? 10.041 -16.783 12.237 1.00 90.25 98 ALA A O 1
ATOM 828 N N . ALA A 1 99 ? 7.837 -16.496 12.534 1.00 91.19 99 ALA A N 1
ATOM 829 C CA . ALA A 1 99 ? 7.475 -16.602 11.125 1.00 91.19 99 ALA A CA 1
ATOM 830 C C . ALA A 1 99 ? 8.073 -15.456 10.297 1.00 91.19 99 ALA A C 1
ATOM 832 O O . ALA A 1 99 ? 8.577 -15.702 9.206 1.00 91.19 99 ALA A O 1
ATOM 833 N N . GLY A 1 100 ? 8.071 -14.226 10.822 1.00 90.88 100 GLY A N 1
ATOM 834 C CA . GLY A 1 100 ? 8.716 -13.079 10.181 1.00 90.88 100 GLY A CA 1
ATOM 835 C C . GLY A 1 100 ? 10.225 -13.273 10.028 1.00 90.88 100 GLY A C 1
ATOM 836 O O . GLY A 1 100 ? 10.755 -13.126 8.930 1.00 90.88 100 GLY A O 1
ATOM 837 N N . VAL A 1 101 ? 10.916 -13.670 11.099 1.00 91.19 101 VAL A N 1
ATOM 838 C CA . VAL A 1 101 ? 12.362 -13.951 11.065 1.00 91.19 101 VAL A CA 1
ATOM 839 C C . VAL A 1 101 ? 12.677 -15.086 10.091 1.00 91.19 101 VAL A C 1
ATOM 841 O O . VAL A 1 101 ? 13.568 -14.946 9.255 1.00 91.19 101 VAL A O 1
ATOM 844 N N . LEU A 1 102 ? 11.918 -16.183 10.146 1.00 93.38 102 LEU A N 1
ATOM 845 C CA . LEU A 1 102 ? 12.082 -17.317 9.237 1.00 93.38 102 LEU A CA 1
ATOM 846 C C . LEU A 1 102 ? 11.863 -16.905 7.776 1.00 93.38 102 LEU A C 1
ATOM 848 O O . LEU A 1 102 ? 12.621 -17.321 6.904 1.00 93.38 102 LEU A O 1
ATOM 852 N N . PHE A 1 103 ? 10.865 -16.059 7.515 1.00 91.44 103 PHE A N 1
ATOM 853 C CA . PHE A 1 103 ? 10.605 -15.516 6.187 1.00 91.44 103 PHE A CA 1
ATOM 854 C C . PHE A 1 103 ? 11.799 -14.711 5.662 1.00 91.44 103 PHE A C 1
ATOM 856 O O . PHE A 1 103 ? 12.234 -14.953 4.539 1.00 91.44 103 PHE A O 1
ATOM 863 N N . PHE A 1 104 ? 12.372 -13.810 6.468 1.00 88.38 104 PHE A N 1
ATOM 864 C CA . PHE A 1 104 ? 13.555 -13.039 6.068 1.00 88.38 104 PHE A CA 1
ATOM 865 C C . PHE A 1 104 ? 14.795 -13.919 5.855 1.00 88.38 104 PHE A C 1
ATOM 867 O O . PHE A 1 104 ? 15.549 -13.674 4.916 1.00 88.38 104 PHE A O 1
ATOM 874 N N . LEU A 1 105 ? 14.986 -14.967 6.665 1.00 89.50 105 LEU A N 1
ATOM 875 C CA . LEU A 1 105 ? 16.076 -15.934 6.473 1.00 89.50 105 LEU A CA 1
ATOM 876 C C . LEU A 1 105 ? 15.911 -16.758 5.189 1.00 89.50 105 LEU A C 1
ATOM 878 O O . LEU A 1 105 ? 16.893 -17.035 4.506 1.00 89.50 105 LEU A O 1
ATOM 882 N N . ALA A 1 106 ? 14.680 -17.151 4.858 1.00 91.38 106 ALA A N 1
ATOM 883 C CA . ALA A 1 106 ? 14.382 -17.921 3.653 1.00 91.38 106 ALA A CA 1
ATOM 884 C C . ALA A 1 106 ? 14.347 -17.053 2.381 1.00 91.38 106 ALA A C 1
ATOM 886 O O . ALA A 1 106 ? 14.539 -17.568 1.280 1.00 91.38 106 ALA A O 1
ATOM 887 N N . PHE A 1 107 ? 14.129 -15.741 2.518 1.00 87.88 107 PHE A N 1
ATOM 888 C CA . PHE A 1 107 ? 14.001 -14.783 1.419 1.00 87.88 107 PHE A CA 1
ATOM 889 C C . PHE A 1 107 ? 15.090 -14.903 0.331 1.00 87.88 107 PHE A C 1
ATOM 891 O O . PHE A 1 107 ? 14.725 -15.079 -0.833 1.00 87.88 107 PHE A O 1
ATOM 898 N N . PRO A 1 108 ? 16.403 -14.880 0.638 1.00 87.38 108 PRO A N 1
ATOM 899 C CA . PRO A 1 108 ? 17.442 -14.969 -0.392 1.00 87.38 108 PRO A CA 1
ATOM 900 C C . PRO A 1 108 ? 17.428 -16.284 -1.185 1.00 87.38 108 PRO A C 1
ATOM 902 O O . PRO A 1 108 ? 17.918 -16.306 -2.310 1.00 87.38 108 PRO A O 1
ATOM 905 N N . GLY A 1 109 ? 16.882 -17.367 -0.619 1.00 87.19 109 GLY A N 1
ATOM 906 C CA . GLY A 1 109 ? 16.754 -18.661 -1.298 1.00 87.19 109 GLY A CA 1
ATOM 907 C C . GLY A 1 109 ? 15.472 -18.809 -2.121 1.00 87.19 109 GLY A C 1
ATOM 908 O O . GLY A 1 109 ? 15.428 -19.625 -3.037 1.00 87.19 109 GLY A O 1
ATOM 909 N N . LEU A 1 110 ? 14.430 -18.031 -1.810 1.00 87.69 110 LEU A N 1
ATOM 910 C CA . LEU A 1 110 ? 13.146 -18.061 -2.521 1.00 87.69 110 LEU A CA 1
ATOM 911 C C . LEU A 1 110 ? 13.103 -17.098 -3.715 1.00 87.69 110 LEU A C 1
ATOM 913 O O . LEU A 1 110 ? 12.360 -17.336 -4.668 1.00 87.69 110 LEU A O 1
ATOM 917 N N . PHE A 1 111 ? 13.872 -16.009 -3.663 1.00 89.06 111 PHE A N 1
ATOM 918 C CA . PHE A 1 111 ? 13.849 -14.938 -4.659 1.00 89.06 111 PHE A CA 1
ATOM 919 C C . PHE A 1 111 ? 15.146 -14.865 -5.473 1.00 89.06 111 PHE A C 1
ATOM 921 O O . PHE A 1 111 ? 16.204 -15.338 -5.067 1.00 89.06 111 PHE A O 1
ATOM 928 N N . SER A 1 112 ? 15.066 -14.249 -6.655 1.00 91.25 112 SER A N 1
ATOM 929 C CA . SER A 1 112 ? 16.232 -14.070 -7.532 1.00 91.25 112 SER A CA 1
ATOM 930 C C . SER A 1 112 ? 17.289 -13.151 -6.909 1.00 91.25 112 SER A C 1
ATOM 932 O O . SER A 1 112 ? 16.965 -12.249 -6.134 1.00 91.25 112 SER A O 1
ATOM 934 N N . THR A 1 113 ? 18.552 -13.295 -7.324 1.00 90.06 113 THR A N 1
ATOM 935 C CA . THR A 1 113 ? 19.663 -12.431 -6.877 1.00 90.06 113 THR A CA 1
ATOM 936 C C . THR A 1 113 ? 19.362 -10.943 -7.068 1.00 90.06 113 THR A C 1
ATOM 938 O O . THR A 1 113 ? 19.698 -10.129 -6.216 1.00 90.06 113 THR A O 1
ATOM 941 N N . TYR A 1 114 ? 18.662 -10.578 -8.147 1.00 89.44 114 TYR A N 1
ATOM 942 C CA . TYR A 1 114 ? 18.233 -9.201 -8.395 1.00 89.44 114 TYR A CA 1
ATOM 943 C C . TYR A 1 114 ? 17.286 -8.672 -7.306 1.00 89.44 114 TYR A C 1
ATOM 945 O O . TYR A 1 114 ? 17.507 -7.592 -6.759 1.00 89.44 114 TYR A O 1
ATOM 953 N N . GLN A 1 115 ? 16.253 -9.442 -6.957 1.00 89.56 115 GLN A N 1
ATOM 954 C CA . GLN A 1 115 ? 15.283 -9.062 -5.924 1.00 89.56 115 GLN A CA 1
ATOM 955 C C . GLN A 1 115 ? 15.928 -9.018 -4.537 1.00 89.56 115 GLN A C 1
ATOM 957 O O . GLN A 1 115 ? 15.670 -8.093 -3.769 1.00 89.56 115 GLN A O 1
ATOM 962 N N . THR A 1 116 ? 16.807 -9.976 -4.243 1.00 91.50 116 THR A N 1
ATOM 963 C CA . THR A 1 116 ? 17.587 -9.998 -3.003 1.00 91.50 116 THR A CA 1
ATOM 964 C C . THR A 1 116 ? 18.486 -8.767 -2.891 1.00 91.50 116 THR A C 1
ATOM 966 O O . THR A 1 116 ? 18.499 -8.131 -1.842 1.00 91.50 116 THR A O 1
ATOM 969 N N . ASN A 1 117 ? 19.158 -8.355 -3.970 1.00 92.94 117 ASN A N 1
ATOM 970 C CA . ASN A 1 117 ? 19.988 -7.147 -3.973 1.00 92.94 117 ASN A CA 1
ATOM 971 C C . ASN A 1 117 ? 19.173 -5.877 -3.696 1.00 92.94 117 ASN A C 1
ATOM 973 O O . ASN A 1 117 ? 19.595 -5.056 -2.887 1.00 92.94 117 ASN A O 1
ATOM 977 N N . ILE A 1 118 ? 17.998 -5.730 -4.318 1.00 93.56 118 ILE A N 1
ATOM 978 C CA . ILE A 1 118 ? 17.099 -4.593 -4.051 1.00 93.56 118 ILE A CA 1
ATOM 979 C C . ILE A 1 118 ? 16.627 -4.597 -2.595 1.00 93.56 118 ILE A C 1
ATOM 981 O O . ILE A 1 118 ? 16.580 -3.550 -1.953 1.00 93.56 118 ILE A O 1
ATOM 985 N N . MET A 1 119 ? 16.283 -5.767 -2.057 1.00 92.31 119 MET A N 1
ATOM 986 C CA . MET A 1 119 ? 15.866 -5.892 -0.661 1.00 92.31 119 MET A CA 1
ATOM 987 C C . MET A 1 119 ? 16.998 -5.494 0.294 1.00 92.31 119 MET A C 1
ATOM 989 O O . MET A 1 119 ? 16.767 -4.747 1.242 1.00 92.31 119 MET A O 1
ATOM 993 N N . ILE A 1 120 ? 18.227 -5.949 0.030 1.00 92.38 120 ILE A N 1
ATOM 994 C CA . ILE A 1 120 ? 19.406 -5.620 0.840 1.00 92.38 120 ILE A CA 1
ATOM 995 C C . ILE A 1 120 ? 19.681 -4.114 0.814 1.00 92.38 120 ILE A C 1
ATOM 997 O O . ILE A 1 120 ? 19.876 -3.525 1.875 1.00 92.38 120 ILE A O 1
ATOM 1001 N N . THR A 1 121 ? 19.674 -3.471 -0.358 1.00 94.75 121 THR A N 1
ATOM 1002 C CA . THR A 1 121 ? 19.917 -2.021 -0.445 1.00 94.75 121 THR A CA 1
ATOM 1003 C C . THR A 1 121 ? 18.812 -1.219 0.238 1.00 94.75 121 THR A C 1
ATOM 1005 O O . THR A 1 121 ? 19.107 -0.268 0.960 1.00 94.75 121 THR 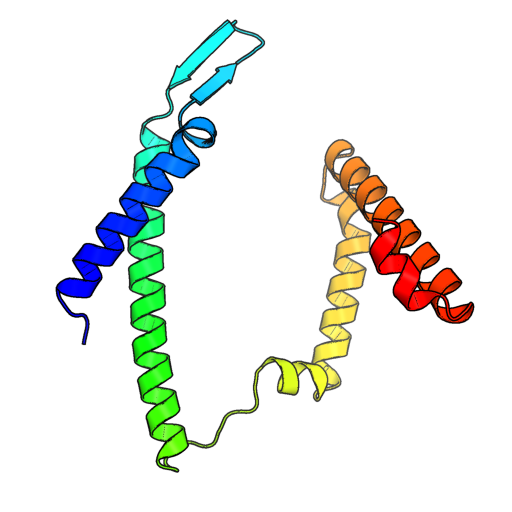A O 1
ATOM 1008 N N . ALA A 1 122 ? 17.549 -1.633 0.102 1.00 93.75 122 ALA A N 1
ATOM 1009 C CA . ALA A 1 122 ? 16.438 -1.012 0.817 1.00 93.75 122 ALA A CA 1
ATOM 1010 C C . ALA A 1 122 ? 16.595 -1.137 2.345 1.00 93.75 122 ALA A C 1
ATOM 1012 O O . ALA A 1 122 ? 16.492 -0.137 3.055 1.00 93.75 122 ALA A O 1
ATOM 1013 N N . LEU A 1 123 ? 16.895 -2.338 2.857 1.00 92.81 123 LEU A N 1
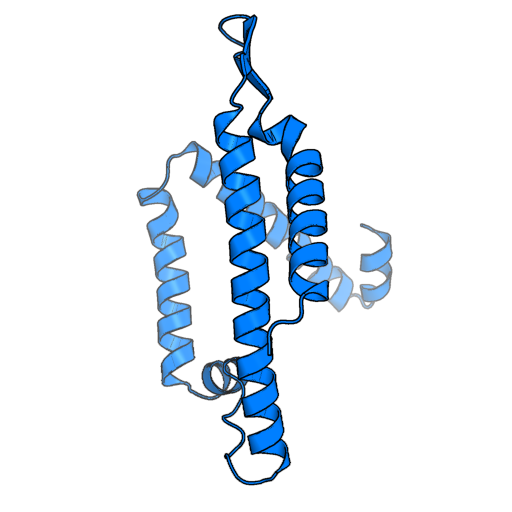ATOM 1014 C CA . LEU A 1 123 ? 17.116 -2.567 4.290 1.00 92.81 123 LEU A CA 1
ATOM 1015 C C . LEU A 1 123 ? 18.331 -1.796 4.814 1.00 92.81 123 LEU A C 1
ATOM 1017 O O . LEU A 1 123 ? 18.271 -1.254 5.915 1.00 92.81 123 LEU A O 1
ATOM 1021 N N . MET A 1 124 ? 19.400 -1.690 4.022 1.00 93.88 124 MET A N 1
ATOM 1022 C CA . MET A 1 124 ? 20.565 -0.873 4.356 1.00 93.88 124 MET A CA 1
ATOM 1023 C C . MET A 1 124 ? 20.164 0.591 4.573 1.00 93.88 124 MET A C 1
ATOM 1025 O O . MET A 1 124 ? 20.505 1.160 5.607 1.00 93.88 124 MET A O 1
ATOM 1029 N N . TYR A 1 125 ? 19.387 1.186 3.662 1.00 93.25 125 TYR A N 1
ATOM 1030 C CA . TYR A 1 125 ? 18.915 2.564 3.830 1.00 93.25 125 TYR A CA 1
ATOM 1031 C C . TYR A 1 125 ? 17.964 2.736 5.018 1.00 93.25 125 TYR A C 1
ATOM 1033 O O . TYR A 1 125 ? 18.050 3.745 5.715 1.00 93.25 125 TYR A O 1
ATOM 1041 N N . VAL A 1 126 ? 17.106 1.751 5.303 1.00 92.12 126 VAL A N 1
ATOM 1042 C CA . VAL A 1 126 ? 16.251 1.771 6.503 1.00 92.12 126 VAL A CA 1
ATOM 1043 C C . VAL A 1 126 ? 17.100 1.766 7.773 1.00 92.12 126 VAL A C 1
ATOM 1045 O O . VAL A 1 126 ? 16.870 2.587 8.657 1.00 92.12 126 VAL A O 1
ATOM 1048 N N . VAL A 1 127 ? 18.102 0.888 7.867 1.00 91.88 127 VAL A N 1
ATOM 1049 C CA . VAL A 1 127 ? 19.002 0.820 9.030 1.00 91.88 127 VAL A CA 1
ATOM 1050 C C . VAL A 1 127 ? 19.807 2.111 9.182 1.00 91.88 127 VAL A C 1
AT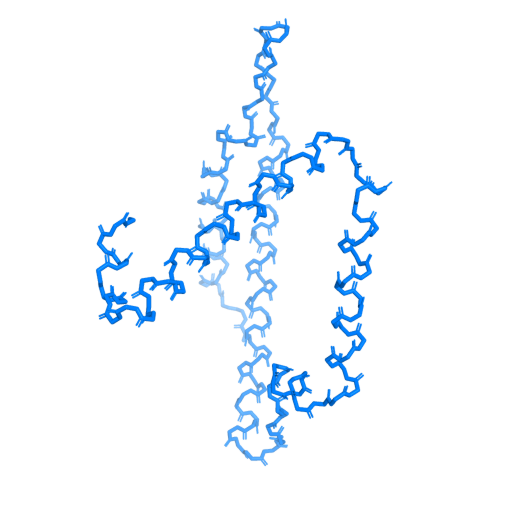OM 1052 O O . VAL A 1 127 ? 19.938 2.604 10.298 1.00 91.88 127 VAL A O 1
ATOM 1055 N N . LEU A 1 128 ? 20.296 2.693 8.084 1.00 90.94 128 LEU A N 1
ATOM 1056 C CA . LEU A 1 128 ? 21.007 3.974 8.111 1.00 90.94 128 LEU A CA 1
ATOM 1057 C C . LEU A 1 128 ? 20.103 5.123 8.580 1.00 90.94 128 LEU A C 1
ATOM 1059 O O . LEU A 1 128 ? 20.508 5.898 9.445 1.00 90.94 128 LEU A O 1
ATOM 1063 N N . GLY A 1 129 ? 18.874 5.207 8.065 1.00 88.38 129 GLY A N 1
ATOM 1064 C CA . GLY A 1 129 ? 17.903 6.223 8.477 1.00 88.38 129 GLY A CA 1
ATOM 1065 C C . GLY A 1 129 ? 17.491 6.074 9.943 1.00 88.38 129 GLY A C 1
ATOM 1066 O O . GLY A 1 129 ? 17.468 7.053 10.687 1.00 88.38 129 GLY A O 1
ATOM 1067 N N . LEU A 1 130 ? 17.243 4.840 10.392 1.00 88.56 130 LEU A N 1
ATOM 1068 C CA . LEU A 1 130 ? 16.985 4.547 11.803 1.00 88.56 130 LEU A CA 1
ATOM 1069 C C . LEU A 1 130 ? 18.188 4.917 12.678 1.00 88.56 130 LEU A C 1
ATOM 1071 O O . LEU A 1 130 ? 18.009 5.559 13.708 1.00 88.56 130 LEU A O 1
ATOM 1075 N N . GLY A 1 131 ? 19.403 4.556 12.261 1.00 85.50 131 GLY A N 1
ATOM 1076 C CA . GLY A 1 131 ? 20.635 4.868 12.982 1.00 85.50 131 GLY A CA 1
ATOM 1077 C C . GLY A 1 131 ? 20.847 6.370 13.151 1.00 85.50 131 GLY A C 1
ATOM 1078 O O . GLY A 1 131 ? 21.123 6.826 14.260 1.00 85.50 131 GLY A O 1
ATOM 1079 N N . LEU A 1 132 ? 20.638 7.148 12.087 1.00 84.75 132 LEU A N 1
ATOM 1080 C CA . LEU A 1 132 ? 20.726 8.606 12.146 1.00 84.75 132 LEU A CA 1
ATOM 1081 C C . LEU A 1 132 ? 19.680 9.194 13.103 1.00 84.75 132 LEU A C 1
ATOM 1083 O O . LEU A 1 132 ? 20.031 9.985 13.977 1.00 84.75 132 LEU A O 1
ATOM 1087 N N . ASN A 1 133 ? 18.423 8.756 13.002 1.00 83.56 133 ASN A N 1
ATOM 1088 C CA . ASN A 1 133 ? 17.343 9.236 13.866 1.00 83.56 133 ASN A CA 1
ATOM 1089 C C . ASN A 1 133 ? 17.578 8.895 15.346 1.00 83.56 133 ASN A C 1
ATOM 1091 O O . ASN A 1 133 ? 17.260 9.701 16.219 1.00 83.56 133 ASN A O 1
ATOM 1095 N N . ILE A 1 134 ? 18.166 7.731 15.641 1.00 83.06 134 ILE A N 1
ATOM 1096 C CA . ILE A 1 134 ? 18.506 7.322 17.010 1.00 83.06 134 ILE A CA 1
ATOM 1097 C C . ILE A 1 134 ? 19.640 8.190 17.570 1.00 83.06 134 ILE A C 1
ATOM 1099 O O . ILE A 1 134 ? 19.511 8.704 18.679 1.00 83.06 134 ILE A O 1
ATOM 1103 N N . VAL A 1 135 ? 20.730 8.394 16.821 1.00 82.50 135 VAL A N 1
ATOM 1104 C CA . VAL A 1 135 ? 21.885 9.185 17.292 1.00 82.50 135 VAL A CA 1
ATOM 1105 C C . VAL A 1 135 ? 21.502 10.652 17.509 1.00 82.50 135 VAL A C 1
ATOM 1107 O O . VAL A 1 135 ? 21.809 11.223 18.556 1.00 82.50 135 VAL A O 1
ATOM 1110 N N . VAL A 1 136 ? 20.776 11.248 16.560 1.00 77.19 136 VAL A N 1
ATOM 1111 C CA . VAL A 1 136 ? 20.271 12.628 16.657 1.00 77.19 136 VAL A CA 1
ATOM 1112 C C . VAL A 1 136 ? 19.252 12.762 17.796 1.00 77.19 136 VAL A C 1
ATOM 1114 O O . VAL A 1 136 ? 19.261 13.756 18.526 1.00 77.19 136 VAL A O 1
ATOM 1117 N N . GLY A 1 137 ? 18.419 11.737 18.000 1.00 79.06 137 GLY A N 1
ATOM 1118 C CA . GLY A 1 137 ? 17.469 11.671 19.107 1.00 79.06 137 GLY A CA 1
ATOM 1119 C C . GLY A 1 137 ? 18.134 11.629 20.481 1.00 79.06 137 GLY A C 1
ATOM 1120 O O . GLY A 1 137 ? 17.715 12.354 21.381 1.00 79.06 137 GLY A O 1
ATOM 1121 N N . VAL A 1 138 ? 19.209 10.851 20.635 1.00 79.06 138 VAL A N 1
ATOM 1122 C CA . VAL A 1 138 ? 20.004 10.806 21.877 1.00 79.06 138 VAL A CA 1
ATOM 1123 C C . VAL A 1 138 ? 20.731 12.134 22.129 1.00 79.06 138 VAL A C 1
ATOM 1125 O O . VAL A 1 138 ? 20.883 12.535 23.279 1.00 79.06 138 VAL A O 1
ATOM 1128 N N . ALA A 1 139 ? 21.120 12.855 21.074 1.00 81.88 139 ALA A N 1
ATOM 1129 C CA . ALA A 1 139 ? 21.738 14.179 21.172 1.00 81.88 139 ALA A CA 1
ATOM 1130 C C . ALA A 1 139 ? 20.746 15.324 21.482 1.00 81.88 139 ALA A C 1
ATOM 1132 O O . ALA A 1 139 ? 21.159 16.480 21.561 1.00 81.88 139 ALA A O 1
ATOM 1133 N N . GLY A 1 140 ? 19.446 15.039 21.642 1.00 76.56 140 GLY A N 1
ATOM 1134 C CA . GLY A 1 140 ? 18.422 16.053 21.929 1.00 76.56 140 GLY A CA 1
ATOM 1135 C C . GLY A 1 140 ? 18.032 16.926 20.729 1.00 76.56 140 GLY A C 1
ATOM 1136 O O . GLY A 1 140 ? 17.274 17.877 20.886 1.00 76.56 140 GLY A O 1
ATOM 1137 N N . LEU A 1 141 ? 18.503 16.590 19.524 1.00 74.12 141 LEU A N 1
ATOM 1138 C CA . LEU A 1 141 ? 18.224 17.296 18.266 1.00 74.12 141 LEU A CA 1
ATOM 1139 C C . LEU A 1 141 ? 17.105 16.612 17.459 1.00 74.12 141 LEU A C 1
ATOM 1141 O O . LEU A 1 141 ? 17.012 16.792 16.247 1.00 74.12 141 LEU A O 1
ATOM 1145 N N . LEU A 1 142 ? 16.255 15.814 18.118 1.00 65.88 142 LEU A N 1
ATOM 1146 C CA . LEU A 1 142 ? 15.190 15.020 17.487 1.00 65.88 142 LEU A CA 1
ATOM 1147 C C . LEU A 1 142 ? 14.267 15.869 16.586 1.00 65.88 142 LEU A C 1
ATOM 1149 O O . LEU A 1 142 ? 13.786 15.376 15.571 1.00 65.88 142 LEU A O 1
ATOM 1153 N N . ASP A 1 143 ? 14.075 17.148 16.924 1.00 63.38 143 ASP A N 1
ATOM 1154 C CA . ASP A 1 143 ? 13.261 18.107 16.161 1.00 63.38 143 ASP A CA 1
ATOM 1155 C C . ASP A 1 143 ? 13.962 18.634 14.886 1.00 63.38 143 ASP A C 1
ATOM 1157 O O . ASP A 1 143 ? 13.320 18.990 13.904 1.00 63.38 143 ASP A O 1
ATOM 1161 N N . LEU A 1 144 ? 15.299 18.605 14.834 1.00 59.88 144 LEU A N 1
ATOM 1162 C CA . LEU A 1 144 ? 16.085 18.945 13.637 1.00 59.88 144 LEU A CA 1
ATOM 1163 C C . LEU A 1 144 ? 16.176 17.787 12.635 1.00 59.88 144 LEU A C 1
ATOM 1165 O O . LEU A 1 144 ? 16.373 18.029 11.445 1.00 59.88 144 LEU A O 1
ATOM 1169 N N . GLY A 1 145 ? 15.977 16.540 13.076 1.00 59.38 145 GLY A N 1
ATOM 1170 C CA . GLY A 1 145 ? 15.853 15.383 12.180 1.00 59.38 145 GLY A CA 1
ATOM 1171 C C . GLY A 1 145 ? 14.670 15.498 11.208 1.00 59.38 145 GLY A C 1
ATOM 1172 O O . GLY A 1 145 ? 14.728 14.939 10.119 1.00 59.38 145 GLY A O 1
ATOM 1173 N N . TYR A 1 146 ? 13.642 16.280 11.560 1.00 58.16 146 TYR A N 1
ATOM 1174 C CA . TYR A 1 146 ? 12.534 16.636 10.665 1.00 58.16 146 TYR A CA 1
ATOM 1175 C C . TYR A 1 146 ? 12.942 17.634 9.565 1.00 58.16 146 TYR A C 1
ATOM 1177 O O . TYR A 1 146 ? 12.323 17.667 8.511 1.00 58.16 146 TYR A O 1
ATOM 1185 N N . VAL A 1 147 ? 13.980 18.446 9.794 1.00 58.56 147 VAL A N 1
ATOM 1186 C CA . VAL A 1 147 ? 14.447 19.485 8.855 1.00 58.56 147 VAL A CA 1
ATOM 1187 C C . VAL A 1 147 ? 15.521 18.952 7.893 1.00 58.56 147 VAL A C 1
ATOM 1189 O O . VAL A 1 147 ? 15.722 19.511 6.819 1.00 58.56 147 VAL A O 1
ATOM 1192 N N . ALA A 1 148 ? 16.219 17.873 8.262 1.00 56.66 148 ALA A N 1
ATOM 1193 C CA . ALA A 1 148 ? 17.309 17.285 7.477 1.00 56.66 148 ALA A CA 1
ATOM 1194 C C . ALA A 1 148 ? 16.856 16.325 6.352 1.00 56.66 148 ALA A C 1
ATOM 1196 O O . ALA A 1 148 ? 17.718 15.792 5.647 1.00 56.66 148 ALA A O 1
ATOM 1197 N N . PHE A 1 149 ? 15.545 16.105 6.186 1.00 56.75 149 PHE A N 1
ATOM 1198 C CA . PHE A 1 149 ? 14.953 15.187 5.205 1.00 56.75 149 PHE A CA 1
ATOM 1199 C C . PHE A 1 149 ? 13.766 15.796 4.461 1.00 56.75 149 PHE A C 1
ATOM 1201 O O . PHE A 1 149 ? 12.876 16.364 5.128 1.00 56.75 149 PHE A O 1
#

Radius of gyration: 23.78 Å; chains: 1; bounding box: 51×38×55 Å

Sequence (149 aa):
MLSFKDFGRACVVALWFMVLTFPLMVIKVNPIDRVITWRWRNMLWVGVGSFLCYLASRAWQIHRDARLRRIRLGREEEKEPLSRRILQNPSIYRPLLAAGVLFFLAFPGLFSTYQTNIMITALMYVVLGLGLNIVVGVAGLLDLGYVAF

Secondary structure (DSSP, 8-state):
---HHHHHHHHHHHHHHHHHHHHHHTEEEETTTTEEEE-HHHHHHHHHHHHHHHHHHHHHHHHHHHHHHHHHTTSS-----HHHHHHH-HHHHHHHHHHHHHHHHHHHHHS-HHHHHHHHHHHHHHHHHHHHHHHHHHTT-TTTTTT--

pLDDT: mean 79.63, std 11.33, range [54.88, 94.75]

Foldseek 3Di:
DDDPVLLVVLQVQLVVQLVVCCCPQQWDQDVVVRDTHGPVVSSVVSSVVSSVVSVVVVVVVVVVVVVVVCCVVVNDPDPPPPVCVCVVDPVNVVVVVVVVVVCVVCVPVVDDPVVVVVVVVVVVVVVVLVVVCVVCVVVVNNVCNVVVD